Protein AF-A0A9E3C373-F1 (afdb_monomer)

Radius of gyration: 34.96 Å; Cα contacts (8 Å, |Δi|>4): 88; chains: 1; bounding box: 77×51×93 Å

Nearest PDB structures (foldseek):
  2n8x-assembly1_A  TM=5.887E-01  e=6.241E+00  Pseudomonas aeruginosa PAO1
  5jo2-assembly1_A  TM=4.373E-01  e=3.485E+00  Arabidopsis thaliana
  3oji-assembly1_B  TM=4.561E-01  e=4.817E+00  Arabidopsis thaliana

Solvent-accessible surface area (backbone atoms only — not comparable to full-atom values): 9515 Å² total; per-residue (Å²): 138,83,82,78,55,51,76,48,73,52,75,51,76,50,78,47,76,40,69,40,98,87,73,43,81,73,46,56,30,63,30,76,44,77,51,76,49,75,42,79,69,88,55,52,70,63,51,51,51,53,53,51,49,56,50,51,57,51,39,52,55,47,35,51,50,29,38,55,67,61,38,45,92,78,49,77,63,93,86,64,72,76,78,81,82,77,83,75,82,82,72,80,83,68,87,75,90,66,83,83,74,80,79,83,78,77,78,80,83,73,84,81,79,91,79,87,82,90,83,82,86,86,79,86,80,78,82,82,84,80,86,81,80,81,81,85,133

Secondary structure (DSSP, 8-state):
--PPPEEEEEEEEEEEEEEPTTS-EEEEEEEEEEEEEEE--SSHHHHHHHHHHHHHHHHHHHHHHHHHHHSTTTSPPTT-PPPP-PPP----------PPPPPPPPPP----------------PPPPPPPPPPPP-

pLDDT: mean 75.81, std 19.14, range [41.16, 98.19]

Foldseek 3Di:
DDDFWDKDKDKDKDKDFDADPVRDTPWMFMFMDIDMDTGHCPPVVVVVVVVVVVRVVVRVVRRVVRCCVGVVVVDDPVPDDPDPDDDDDPDPPPPPPDDDDDDPDDDDDDDDDDDDDDDDDDDDDDDDDDDDDDDDD

Sequence (137 aa):
MIRLGDMLTSTMSVE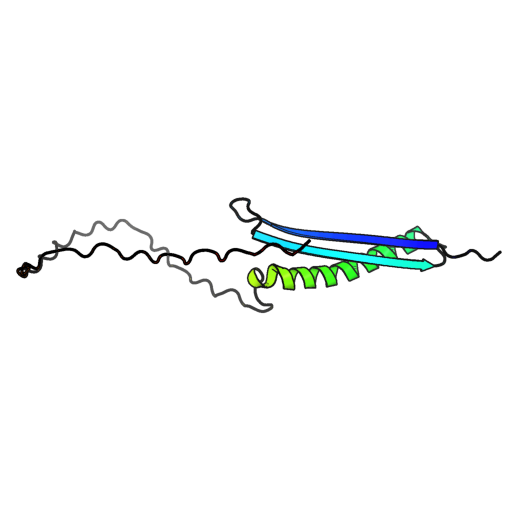LDIIAPDNTRAGYAQATVVRQRTGITGDLPAVLYQFTREMLDQMNVEFEYQVRRSLANWLLPSGALPAPVQEAPLSPETPSLSPQAPPPEAPPSTPIEPSLPPSTPVEPSLPPPTPVEPPPA

Mean predicted aligned error: 19.14 Å

Structure (mmCIF, N/CA/C/O backbone):
data_AF-A0A9E3C373-F1
#
_entry.id   AF-A0A9E3C373-F1
#
loop_
_atom_site.group_PDB
_atom_site.id
_atom_site.type_symbol
_atom_site.label_atom_id
_atom_site.label_alt_id
_atom_site.label_comp_id
_atom_site.label_asym_id
_atom_site.label_entity_id
_atom_site.label_seq_id
_atom_site.pdbx_PDB_ins_code
_atom_site.Cartn_x
_atom_site.Cartn_y
_atom_site.Cartn_z
_atom_site.occupancy
_atom_site.B_iso_or_equiv
_atom_site.auth_seq_id
_atom_site.auth_comp_id
_atom_site.auth_asym_id
_atom_site.auth_atom_id
_atom_site.pdbx_PDB_model_num
ATOM 1 N N . MET A 1 1 ? 27.897 0.233 -30.652 1.00 41.16 1 MET A N 1
ATOM 2 C CA . MET A 1 1 ? 27.942 0.578 -29.215 1.00 41.16 1 MET A CA 1
ATOM 3 C C . MET A 1 1 ? 26.583 0.222 -28.628 1.00 41.16 1 MET A C 1
ATOM 5 O O . MET A 1 1 ? 25.608 0.862 -28.992 1.00 41.16 1 MET A O 1
ATOM 9 N N . ILE A 1 2 ? 26.483 -0.859 -27.854 1.00 45.62 2 ILE A N 1
ATOM 10 C CA . ILE A 1 2 ? 25.212 -1.331 -27.279 1.00 45.62 2 ILE A CA 1
ATOM 11 C C . ILE A 1 2 ? 25.132 -0.719 -25.878 1.00 45.62 2 ILE A C 1
ATOM 13 O O . ILE A 1 2 ? 25.969 -1.041 -25.037 1.00 45.62 2 ILE A O 1
ATOM 17 N N . ARG A 1 3 ? 24.210 0.222 -25.636 1.00 55.16 3 ARG A N 1
ATOM 18 C CA . ARG A 1 3 ? 23.971 0.718 -24.272 1.00 55.16 3 ARG A CA 1
ATOM 19 C C . ARG A 1 3 ? 23.216 -0.366 -23.504 1.00 55.16 3 ARG A C 1
ATOM 21 O O . ARG A 1 3 ? 22.108 -0.729 -23.888 1.00 55.16 3 ARG A O 1
ATOM 28 N N . LEU A 1 4 ? 23.847 -0.892 -22.460 1.00 56.19 4 LEU A N 1
ATOM 29 C CA . LEU A 1 4 ? 23.207 -1.731 -21.450 1.00 56.19 4 LEU A CA 1
ATOM 30 C C . LEU A 1 4 ? 22.161 -0.856 -20.735 1.00 56.19 4 LEU A C 1
ATOM 32 O O . LEU A 1 4 ? 22.485 0.269 -20.362 1.00 56.19 4 LEU A O 1
ATOM 36 N N . GLY A 1 5 ? 20.910 -1.317 -20.659 1.00 66.06 5 GLY A N 1
ATOM 37 C CA . GLY A 1 5 ? 19.779 -0.517 -20.170 1.00 66.06 5 GLY A CA 1
ATOM 38 C C . GLY A 1 5 ? 19.941 -0.063 -18.719 1.00 66.06 5 GLY A C 1
ATOM 39 O O . GLY A 1 5 ? 20.590 -0.739 -17.922 1.00 66.06 5 GLY A O 1
ATOM 40 N N . ASP A 1 6 ? 19.324 1.066 -18.379 1.00 79.00 6 ASP A N 1
ATOM 41 C CA . ASP A 1 6 ? 19.298 1.556 -17.006 1.00 79.00 6 ASP A CA 1
ATOM 42 C C . ASP A 1 6 ? 18.377 0.669 -16.155 1.00 79.00 6 ASP A C 1
ATOM 44 O O . ASP A 1 6 ? 17.400 0.086 -16.645 1.00 79.00 6 ASP A O 1
ATOM 48 N N . MET A 1 7 ? 18.687 0.575 -14.862 1.00 85.31 7 MET A N 1
ATOM 49 C CA . MET A 1 7 ? 17.867 -0.113 -13.870 1.00 85.31 7 MET A CA 1
ATOM 50 C C . MET A 1 7 ? 17.284 0.905 -12.896 1.00 85.31 7 MET A C 1
ATOM 52 O O . MET A 1 7 ? 18.015 1.683 -12.287 1.00 85.31 7 MET A O 1
ATOM 56 N N . LEU A 1 8 ? 15.967 0.862 -12.731 1.00 87.94 8 LEU A N 1
ATOM 57 C CA . LEU A 1 8 ? 15.227 1.661 -11.773 1.00 87.94 8 LEU A CA 1
ATOM 58 C C . LEU A 1 8 ? 14.627 0.740 -10.716 1.00 87.94 8 LEU A C 1
ATOM 60 O O . LEU A 1 8 ? 13.831 -0.142 -11.035 1.00 87.94 8 LEU A O 1
ATOM 64 N N . THR A 1 9 ? 14.996 0.976 -9.464 1.00 91.88 9 THR A N 1
ATOM 65 C CA . THR A 1 9 ? 14.453 0.275 -8.301 1.00 91.88 9 THR A CA 1
ATOM 66 C C . THR A 1 9 ? 13.811 1.301 -7.389 1.00 91.88 9 THR A C 1
ATOM 68 O O . THR A 1 9 ? 14.389 2.358 -7.143 1.00 91.88 9 THR A O 1
ATOM 71 N N . SER A 1 10 ? 12.619 0.999 -6.890 1.00 90.94 10 SER A N 1
ATOM 72 C CA . SER A 1 10 ? 11.942 1.849 -5.921 1.00 90.94 10 SER A CA 1
ATOM 73 C C . SER A 1 10 ? 11.168 1.017 -4.916 1.00 90.94 10 SER A C 1
ATOM 75 O O . SER A 1 10 ? 10.642 -0.056 -5.228 1.00 90.94 10 SER A O 1
ATOM 77 N N . THR A 1 11 ? 11.103 1.561 -3.709 1.00 96.50 11 THR A N 1
ATOM 78 C CA . THR A 1 11 ? 10.359 1.026 -2.581 1.00 96.50 11 THR A CA 1
ATOM 79 C C . THR A 1 11 ? 9.444 2.127 -2.076 1.00 96.50 11 THR A C 1
ATOM 81 O O . THR A 1 11 ? 9.895 3.243 -1.826 1.00 96.50 11 THR A O 1
ATOM 84 N N . MET A 1 12 ? 8.164 1.812 -1.919 1.00 97.00 12 MET A N 1
ATOM 85 C CA . MET A 1 12 ? 7.176 2.690 -1.306 1.00 97.00 12 MET A CA 1
ATOM 86 C C . MET A 1 12 ? 6.588 1.976 -0.097 1.00 97.00 12 MET A C 1
ATOM 88 O O . MET A 1 12 ? 6.210 0.812 -0.207 1.00 97.00 12 MET A O 1
ATOM 92 N N . SER A 1 13 ? 6.489 2.683 1.025 1.00 97.75 13 SER A N 1
ATOM 93 C CA . SER A 1 13 ? 5.872 2.184 2.254 1.00 97.75 13 SER A CA 1
ATOM 94 C C . SER A 1 13 ? 4.838 3.187 2.749 1.00 97.75 13 SER A C 1
ATOM 96 O O . SER A 1 13 ? 5.084 4.392 2.711 1.00 97.75 13 SER A O 1
ATOM 98 N N . VAL A 1 14 ? 3.695 2.688 3.210 1.00 97.56 14 VAL A N 1
ATOM 99 C CA . VAL A 1 14 ? 2.605 3.480 3.791 1.00 97.56 14 VAL A CA 1
ATOM 100 C C . VAL A 1 14 ? 2.180 2.832 5.102 1.00 97.56 14 VAL A C 1
ATOM 102 O O . VAL A 1 14 ? 2.025 1.613 5.159 1.00 97.56 14 VAL A O 1
ATOM 105 N N . GLU A 1 15 ? 1.976 3.649 6.132 1.00 97.81 15 GLU A N 1
ATOM 106 C CA . GLU A 1 15 ? 1.431 3.252 7.432 1.00 97.81 15 GLU A CA 1
ATOM 107 C C . GLU A 1 15 ? 0.178 4.086 7.725 1.00 97.81 15 GLU A C 1
ATOM 109 O O . GLU A 1 15 ? 0.142 5.291 7.468 1.00 97.81 15 GLU A O 1
ATOM 114 N N . LEU A 1 16 ? -0.856 3.423 8.232 1.00 96.50 16 LEU A N 1
ATOM 115 C CA . LEU A 1 16 ? -2.078 4.023 8.744 1.00 96.50 16 LEU A CA 1
ATOM 116 C C . LEU A 1 16 ? -2.192 3.682 10.220 1.00 96.50 16 LEU A C 1
ATOM 118 O O . LEU A 1 16 ? -2.209 2.502 10.564 1.00 96.50 16 LEU A O 1
ATOM 122 N N . ASP A 1 17 ? -2.387 4.708 11.039 1.00 96.00 17 ASP A N 1
ATOM 123 C CA . ASP A 1 17 ? -2.647 4.579 12.465 1.00 96.00 17 ASP A CA 1
ATOM 124 C C . ASP A 1 17 ? -4.039 5.067 12.826 1.00 96.00 17 ASP A C 1
ATOM 126 O O . ASP A 1 17 ? -4.457 6.157 12.432 1.00 96.00 17 ASP A O 1
ATOM 130 N N . ILE A 1 18 ? -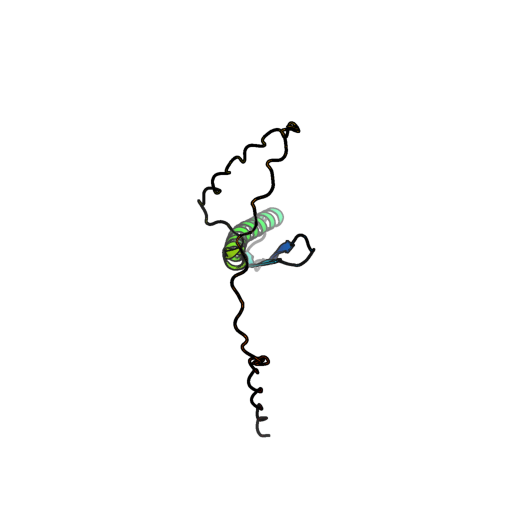4.738 4.274 13.633 1.00 94.25 18 ILE A N 1
ATOM 131 C CA . ILE A 1 18 ? -5.974 4.684 1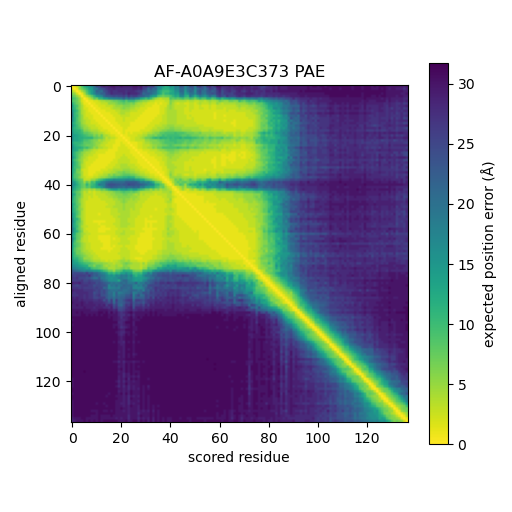4.290 1.00 94.25 18 ILE A CA 1
ATOM 132 C C . ILE A 1 18 ? -5.621 5.080 15.717 1.00 94.25 18 ILE A C 1
ATOM 134 O O . ILE A 1 18 ? -5.145 4.252 16.495 1.00 94.25 18 ILE A O 1
ATOM 138 N N . ILE A 1 19 ? -5.873 6.339 16.061 1.00 95.69 19 ILE A N 1
ATOM 139 C CA . ILE A 1 19 ? -5.659 6.873 17.406 1.00 95.69 19 ILE A CA 1
ATOM 140 C C . ILE A 1 19 ? -7.015 7.003 18.104 1.00 95.69 19 ILE A C 1
ATOM 142 O O . ILE A 1 19 ? -7.942 7.606 17.562 1.00 95.69 19 ILE A O 1
ATOM 146 N N . ALA A 1 20 ? -7.141 6.408 19.289 1.00 91.50 20 ALA A N 1
ATOM 147 C CA . ALA A 1 20 ? -8.324 6.520 20.133 1.00 91.50 20 ALA A CA 1
ATOM 148 C C . ALA A 1 20 ? -8.391 7.898 20.830 1.00 91.50 20 ALA A C 1
ATOM 150 O O . ALA A 1 20 ? -7.387 8.610 20.898 1.00 91.50 20 ALA A O 1
ATOM 151 N N . PRO A 1 21 ? -9.555 8.298 21.380 1.00 95.44 21 PRO A N 1
ATOM 152 C CA . PRO A 1 21 ? -9.710 9.593 22.054 1.00 95.44 21 PRO A CA 1
ATOM 153 C C . PRO A 1 21 ? -8.773 9.815 23.251 1.00 95.44 21 PRO A C 1
ATOM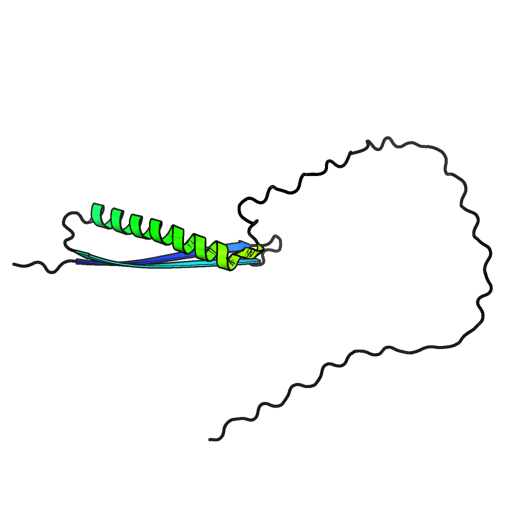 155 O O . PRO A 1 21 ? -8.480 10.955 23.595 1.00 95.44 21 PRO A O 1
ATOM 158 N N . ASP A 1 22 ? -8.292 8.740 23.878 1.00 96.38 22 ASP A N 1
ATOM 159 C CA . ASP A 1 22 ? -7.298 8.767 24.958 1.00 96.38 22 ASP A CA 1
ATOM 160 C C . ASP A 1 22 ? -5.846 8.888 24.450 1.00 96.38 22 ASP A C 1
ATOM 162 O O . ASP A 1 22 ? -4.897 8.768 25.224 1.00 96.38 22 ASP A O 1
ATOM 166 N N . ASN A 1 23 ? -5.671 9.148 23.150 1.00 95.12 23 ASN A N 1
ATOM 167 C CA . ASN A 1 23 ? -4.395 9.269 22.455 1.00 95.12 23 ASN A CA 1
ATOM 168 C C . ASN A 1 23 ? -3.569 7.965 22.418 1.00 95.12 23 ASN A C 1
ATOM 170 O O . ASN A 1 23 ? -2.352 8.003 22.220 1.00 95.12 23 ASN A O 1
ATOM 174 N N . THR A 1 24 ? -4.211 6.804 22.584 1.00 95.44 24 THR A N 1
ATOM 175 C CA . THR A 1 24 ? -3.575 5.489 22.409 1.00 95.44 24 THR A CA 1
ATOM 176 C C . THR A 1 24 ? -3.746 4.960 20.979 1.00 95.44 24 THR A C 1
ATOM 178 O O . THR A 1 24 ? -4.726 5.270 20.297 1.00 95.44 24 THR A O 1
ATOM 181 N N . ARG A 1 25 ? -2.786 4.161 20.482 1.00 93.50 25 ARG A N 1
ATOM 182 C CA . ARG A 1 25 ? -2.897 3.508 19.162 1.00 93.50 25 ARG A CA 1
ATOM 183 C C . ARG A 1 25 ? -3.884 2.341 19.267 1.00 93.50 25 ARG A C 1
ATOM 185 O O . ARG A 1 25 ? -3.589 1.329 19.897 1.00 93.50 25 ARG A O 1
ATOM 192 N N . ALA A 1 26 ? -5.034 2.483 18.622 1.00 92.44 26 ALA A N 1
ATOM 193 C CA . ALA A 1 26 ? -6.136 1.526 18.645 1.00 92.44 26 ALA A CA 1
ATOM 194 C C . ALA A 1 26 ? -6.032 0.455 17.541 1.00 92.44 26 ALA A C 1
ATOM 196 O O . ALA A 1 26 ? -6.595 -0.634 17.653 1.00 92.44 26 ALA A O 1
ATOM 197 N N . GLY A 1 27 ? -5.291 0.751 16.473 1.00 93.44 27 GLY A N 1
ATOM 198 C CA . GLY A 1 27 ? -5.027 -0.164 15.367 1.00 93.44 27 GLY A CA 1
ATOM 199 C C . GLY A 1 27 ? -4.047 0.441 14.370 1.00 93.44 27 GLY A C 1
ATOM 200 O O . GLY A 1 27 ? -3.823 1.651 14.383 1.00 93.44 27 GLY A O 1
ATOM 201 N N . TYR A 1 28 ? -3.463 -0.399 13.518 1.00 96.62 28 TYR A N 1
ATOM 202 C CA . TYR A 1 28 ? -2.607 0.056 12.428 1.00 96.62 28 TYR A CA 1
ATOM 203 C C . TYR A 1 28 ? -2.689 -0.874 11.213 1.00 96.62 28 TYR A C 1
ATOM 205 O O . TYR A 1 28 ? -3.084 -2.036 11.329 1.00 96.62 28 TYR A O 1
ATOM 213 N N . ALA A 1 29 ? -2.307 -0.360 10.048 1.00 97.50 29 ALA A N 1
ATOM 214 C CA . ALA A 1 29 ? -2.089 -1.137 8.834 1.00 97.50 29 ALA A CA 1
ATOM 215 C C . ALA A 1 29 ? -0.860 -0.599 8.099 1.00 97.50 29 ALA A C 1
ATOM 217 O O . ALA A 1 29 ? -0.679 0.612 8.000 1.00 97.50 29 ALA A O 1
ATOM 218 N N . GLN A 1 30 ? -0.033 -1.493 7.559 1.00 98.00 30 GLN A N 1
ATOM 219 C CA . GLN A 1 30 ? 1.151 -1.120 6.793 1.00 98.00 30 GLN A CA 1
ATOM 220 C C . GLN A 1 30 ? 1.185 -1.881 5.471 1.00 98.00 30 GLN A C 1
ATOM 222 O O . GLN A 1 30 ? 0.923 -3.082 5.434 1.00 98.00 30 GLN A O 1
ATOM 227 N N . ALA A 1 31 ? 1.552 -1.187 4.399 1.00 98.19 31 ALA A N 1
ATOM 228 C CA . ALA A 1 31 ? 1.794 -1.778 3.092 1.00 98.19 31 ALA A CA 1
ATOM 229 C C . ALA A 1 31 ? 3.141 -1.314 2.538 1.00 98.19 31 ALA A C 1
ATOM 231 O O . ALA A 1 31 ? 3.525 -0.153 2.691 1.00 98.19 31 ALA A O 1
ATOM 232 N N . THR A 1 32 ? 3.843 -2.234 1.879 1.00 97.94 32 THR A N 1
ATOM 233 C CA . THR A 1 32 ? 5.134 -1.975 1.240 1.00 97.94 32 THR A CA 1
ATOM 234 C C . THR A 1 32 ? 5.112 -2.559 -0.163 1.00 97.94 32 THR A C 1
ATOM 236 O O . THR A 1 32 ? 4.823 -3.739 -0.343 1.00 97.94 32 THR A O 1
ATOM 239 N N . VAL A 1 33 ? 5.467 -1.746 -1.152 1.00 97.31 33 VAL A N 1
ATOM 240 C CA . VAL A 1 33 ? 5.614 -2.153 -2.548 1.00 97.31 33 VAL A CA 1
ATOM 241 C C . VAL A 1 33 ? 7.056 -1.940 -2.967 1.00 97.31 33 VAL A C 1
ATOM 243 O O . VAL A 1 33 ? 7.596 -0.844 -2.831 1.00 97.31 33 VAL A O 1
ATOM 246 N N . VAL A 1 34 ? 7.662 -2.989 -3.515 1.00 96.06 34 VAL A N 1
ATOM 247 C CA . VAL A 1 34 ? 8.985 -2.938 -4.138 1.00 96.06 34 VAL A CA 1
ATOM 248 C C . VAL A 1 34 ? 8.809 -3.222 -5.619 1.00 96.06 34 VAL A C 1
ATOM 250 O O . VAL A 1 34 ? 8.204 -4.227 -5.996 1.00 96.06 34 VAL A O 1
ATOM 253 N N . ARG A 1 35 ? 9.341 -2.343 -6.466 1.00 92.19 35 ARG A N 1
ATOM 254 C CA . ARG A 1 35 ? 9.287 -2.498 -7.918 1.00 92.19 35 ARG A CA 1
ATOM 255 C C . ARG A 1 35 ? 10.664 -2.274 -8.519 1.00 92.19 35 ARG A C 1
ATOM 257 O O . ARG A 1 35 ? 11.401 -1.379 -8.109 1.00 92.19 35 ARG A O 1
ATOM 264 N N . GLN A 1 36 ? 10.983 -3.075 -9.528 1.00 92.62 36 GLN A N 1
ATOM 265 C CA . GLN A 1 36 ? 12.194 -2.941 -10.325 1.00 92.62 36 GLN A CA 1
ATOM 266 C C . GLN A 1 36 ? 11.830 -2.935 -11.809 1.00 92.62 36 GLN A C 1
ATOM 268 O O . GLN A 1 36 ? 10.989 -3.715 -12.256 1.00 92.62 36 GLN A O 1
ATOM 273 N N . ARG A 1 37 ? 12.469 -2.056 -12.577 1.00 87.19 37 ARG A N 1
ATOM 274 C CA . ARG A 1 37 ? 12.324 -1.954 -14.028 1.00 87.19 37 ARG A CA 1
ATOM 275 C C . ARG A 1 37 ? 13.697 -1.822 -14.671 1.00 87.19 37 ARG A C 1
ATOM 277 O O . ARG A 1 37 ? 14.512 -1.019 -14.232 1.00 87.19 37 ARG A O 1
ATOM 284 N N . THR A 1 38 ? 13.930 -2.573 -15.739 1.00 87.56 38 THR A N 1
ATOM 285 C CA . THR A 1 38 ? 15.138 -2.466 -16.568 1.00 87.56 38 THR A CA 1
ATOM 286 C C . THR A 1 38 ? 14.728 -2.035 -17.972 1.00 87.56 38 THR A C 1
ATOM 288 O O . THR A 1 38 ? 13.752 -2.562 -18.508 1.00 87.56 38 THR A O 1
ATOM 291 N N . GLY A 1 39 ? 15.424 -1.071 -18.578 1.00 81.44 39 GLY A N 1
ATOM 292 C CA . GLY A 1 39 ? 15.071 -0.610 -19.922 1.00 81.44 39 GLY A CA 1
ATOM 293 C C . GLY A 1 39 ? 15.899 0.560 -20.443 1.00 81.44 39 GLY A C 1
ATOM 294 O O . GLY A 1 39 ? 16.784 1.076 -19.771 1.00 81.44 39 GLY A O 1
ATOM 295 N N . ILE A 1 40 ? 15.619 0.966 -21.683 1.00 68.94 40 ILE A N 1
ATOM 296 C CA . ILE A 1 40 ? 16.245 2.143 -22.291 1.00 68.94 40 ILE A CA 1
ATOM 297 C C . ILE A 1 40 ? 15.462 3.380 -21.865 1.00 68.94 40 ILE A C 1
ATOM 299 O O . ILE A 1 40 ? 14.293 3.541 -22.219 1.00 68.94 40 ILE A O 1
ATOM 303 N N . THR A 1 41 ? 16.126 4.275 -21.147 1.00 67.56 41 THR A N 1
ATOM 304 C CA . THR A 1 41 ? 15.515 5.484 -20.605 1.00 67.56 41 THR A CA 1
ATOM 305 C C . THR A 1 41 ? 15.700 6.666 -21.557 1.00 67.56 41 THR A C 1
ATOM 307 O O . THR A 1 41 ? 16.441 7.603 -21.280 1.00 67.56 41 THR A O 1
ATOM 310 N N . GLY A 1 42 ? 15.075 6.593 -22.737 1.00 73.06 42 GLY A N 1
ATOM 311 C CA . GLY A 1 42 ? 15.162 7.665 -23.740 1.00 73.06 42 GLY A CA 1
ATOM 312 C C . GLY A 1 42 ? 14.525 8.981 -23.272 1.00 73.06 42 GLY A C 1
ATOM 313 O O . GLY A 1 42 ? 15.068 10.049 -23.530 1.00 73.06 42 GLY A O 1
ATOM 314 N N . ASP A 1 43 ? 13.416 8.886 -22.533 1.00 84.75 43 ASP A N 1
ATOM 315 C CA . ASP A 1 43 ? 12.718 10.003 -21.886 1.00 84.75 43 ASP A CA 1
ATOM 316 C C . ASP A 1 43 ? 12.538 9.692 -20.390 1.00 84.75 43 ASP A C 1
ATOM 318 O O . ASP A 1 43 ? 11.532 9.126 -19.955 1.00 84.75 43 ASP A O 1
ATOM 322 N N . LEU A 1 44 ? 13.578 9.986 -19.602 1.00 86.31 44 LEU A N 1
ATOM 323 C CA . LEU A 1 44 ? 13.623 9.694 -18.165 1.00 86.31 44 LEU A CA 1
ATOM 324 C C . LEU A 1 44 ? 12.447 10.297 -17.382 1.00 86.31 44 LEU A C 1
ATOM 326 O O . LEU A 1 44 ? 11.835 9.545 -16.623 1.00 86.31 44 LEU A O 1
ATOM 330 N N . PRO A 1 45 ? 12.067 11.577 -17.560 1.00 89.88 45 PRO A N 1
ATOM 331 C CA . PRO A 1 45 ? 10.898 12.136 -16.884 1.00 89.88 45 PRO A CA 1
ATOM 332 C C . PRO A 1 45 ? 9.608 11.339 -17.116 1.00 89.88 45 PRO A C 1
ATOM 334 O O . PRO A 1 45 ? 8.925 10.987 -16.151 1.00 89.88 45 PRO A O 1
ATOM 337 N N . ALA A 1 46 ? 9.287 10.996 -18.368 1.00 90.81 46 ALA A N 1
ATOM 338 C CA . ALA A 1 46 ? 8.085 10.220 -18.672 1.00 90.81 46 ALA A CA 1
ATOM 339 C C . ALA A 1 46 ? 8.153 8.798 -18.092 1.00 90.81 46 ALA A C 1
ATOM 341 O O . ALA A 1 46 ? 7.164 8.296 -17.551 1.00 90.81 46 ALA A O 1
ATOM 342 N N . VAL A 1 47 ? 9.324 8.155 -18.155 1.00 89.81 47 VAL A N 1
ATOM 343 C CA . VAL A 1 47 ? 9.544 6.816 -17.588 1.00 89.81 47 VAL A CA 1
ATOM 344 C C . VAL A 1 47 ? 9.381 6.816 -16.067 1.00 89.81 47 VAL A C 1
ATOM 346 O O . VAL A 1 47 ? 8.713 5.925 -15.541 1.00 89.81 47 VAL A O 1
ATOM 349 N N . LEU A 1 48 ? 9.935 7.807 -15.362 1.00 91.19 48 LEU A N 1
ATOM 350 C CA . LEU A 1 48 ? 9.805 7.947 -13.907 1.00 91.19 48 LEU A CA 1
ATOM 351 C C . LEU A 1 48 ? 8.360 8.203 -13.486 1.00 91.19 48 LEU A C 1
ATOM 353 O O . LEU A 1 48 ? 7.896 7.613 -12.509 1.00 91.19 48 LEU A O 1
ATOM 357 N N . TYR A 1 49 ? 7.641 9.0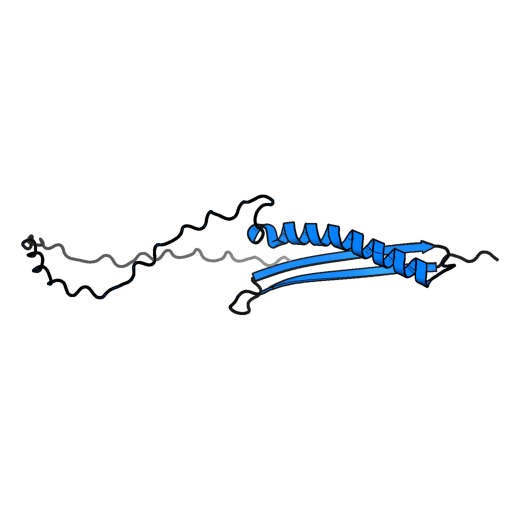45 -14.233 1.00 94.00 49 TYR A N 1
ATOM 358 C CA . TYR A 1 49 ? 6.229 9.306 -13.972 1.00 94.00 49 TYR A CA 1
ATOM 359 C C . TYR A 1 49 ? 5.400 8.027 -14.101 1.00 94.00 49 TYR A C 1
ATOM 361 O O . TYR A 1 49 ? 4.671 7.673 -13.177 1.00 94.00 49 TYR A O 1
ATOM 369 N N . GLN A 1 50 ? 5.551 7.297 -15.211 1.00 93.25 50 GLN A N 1
ATOM 370 C CA . GLN A 1 50 ? 4.824 6.042 -15.415 1.00 93.25 50 GLN A CA 1
ATOM 371 C C . GLN A 1 50 ? 5.196 4.999 -14.363 1.00 93.25 50 GLN A C 1
ATOM 373 O O . GLN A 1 50 ? 4.319 4.366 -13.790 1.00 93.25 50 GLN A O 1
ATOM 378 N N . PHE A 1 51 ? 6.483 4.859 -14.046 1.00 92.75 51 PHE A N 1
ATOM 379 C CA . PHE A 1 51 ? 6.935 3.919 -13.026 1.00 92.75 51 PHE A CA 1
ATOM 380 C C . PHE A 1 51 ? 6.364 4.242 -11.638 1.00 92.75 51 PHE A C 1
ATOM 382 O O . PHE A 1 51 ? 5.899 3.345 -10.939 1.00 92.75 51 PHE A O 1
ATOM 389 N N . THR A 1 52 ? 6.334 5.523 -11.263 1.00 94.56 52 THR A N 1
ATOM 390 C CA . THR A 1 52 ? 5.713 5.975 -10.009 1.00 94.56 52 THR A CA 1
ATOM 391 C C . THR A 1 52 ? 4.209 5.725 -10.014 1.00 94.56 52 THR A C 1
ATOM 393 O O . THR A 1 52 ? 3.670 5.234 -9.028 1.00 94.56 52 THR A O 1
ATOM 396 N N . ARG A 1 53 ? 3.521 6.010 -11.125 1.00 96.50 53 ARG A N 1
ATOM 397 C CA . ARG A 1 53 ? 2.085 5.746 -11.266 1.00 96.50 53 ARG A CA 1
ATOM 398 C C . ARG A 1 53 ? 1.766 4.266 -11.078 1.00 96.50 53 ARG A C 1
ATOM 400 O O . ARG A 1 53 ? 0.899 3.930 -10.286 1.00 96.50 53 ARG A O 1
ATOM 407 N N . GLU A 1 54 ? 2.513 3.390 -11.740 1.00 95.38 54 GLU A N 1
ATOM 408 C CA . GLU A 1 54 ? 2.340 1.944 -11.601 1.00 95.38 54 GLU A CA 1
ATOM 409 C C . GLU A 1 54 ? 2.597 1.463 -10.161 1.00 95.38 54 GLU A C 1
ATOM 411 O O . GLU A 1 54 ? 1.946 0.528 -9.695 1.00 95.38 54 GLU A O 1
ATOM 416 N N . MET A 1 55 ? 3.537 2.088 -9.440 1.00 96.12 55 MET A N 1
ATOM 417 C CA . MET A 1 55 ? 3.746 1.813 -8.015 1.00 96.12 55 MET A CA 1
ATOM 418 C C . MET A 1 55 ? 2.576 2.271 -7.150 1.00 96.12 55 MET A C 1
ATOM 420 O O . MET A 1 55 ? 2.209 1.551 -6.227 1.00 96.12 55 MET A O 1
ATOM 424 N N . LEU A 1 56 ? 1.988 3.435 -7.436 1.00 97.25 56 LEU A N 1
ATOM 425 C CA . LEU A 1 56 ? 0.805 3.925 -6.729 1.00 97.25 56 LEU A CA 1
ATOM 426 C C . LEU A 1 56 ? -0.406 3.018 -6.971 1.00 97.25 56 LEU A C 1
ATOM 428 O O . LEU A 1 56 ? -1.108 2.684 -6.020 1.00 97.25 56 LEU A O 1
ATOM 432 N N . ASP A 1 57 ? -0.606 2.562 -8.209 1.00 97.81 57 ASP A N 1
ATOM 433 C CA . ASP A 1 57 ? -1.683 1.631 -8.557 1.00 97.81 57 ASP A CA 1
ATOM 434 C C . ASP A 1 57 ? -1.531 0.301 -7.793 1.00 97.81 57 ASP A C 1
ATOM 436 O O . ASP A 1 57 ? -2.494 -0.209 -7.218 1.00 97.81 57 ASP A O 1
ATOM 440 N N . GLN A 1 58 ? -0.308 -0.237 -7.720 1.00 97.06 58 GLN A N 1
ATOM 441 C CA . GLN A 1 58 ? -0.019 -1.440 -6.935 1.00 97.06 58 GLN A CA 1
ATOM 442 C C . GLN A 1 58 ? -0.176 -1.195 -5.427 1.00 97.06 58 GLN A C 1
ATOM 444 O O . GLN A 1 58 ? -0.741 -2.032 -4.724 1.00 97.06 58 GLN A O 1
ATOM 449 N N . MET A 1 59 ? 0.289 -0.045 -4.931 1.00 98.12 59 MET A N 1
ATOM 450 C CA . MET A 1 59 ? 0.165 0.325 -3.524 1.00 98.12 59 MET A CA 1
ATOM 451 C C . MET A 1 59 ? -1.298 0.424 -3.106 1.00 98.12 59 MET A C 1
ATOM 453 O O . MET A 1 59 ? -1.625 0.008 -2.005 1.00 98.12 59 MET A O 1
ATOM 457 N N . ASN A 1 60 ? -2.189 0.905 -3.974 1.00 97.69 60 ASN A N 1
ATOM 458 C CA . ASN A 1 60 ? -3.613 0.965 -3.666 1.00 97.69 60 ASN A CA 1
ATOM 459 C C . ASN A 1 60 ? -4.195 -0.423 -3.342 1.00 97.69 60 ASN A C 1
ATOM 461 O O . ASN A 1 60 ? -4.895 -0.578 -2.346 1.00 97.69 60 ASN A O 1
ATOM 465 N N . VAL A 1 61 ? -3.861 -1.439 -4.142 1.00 97.75 61 VAL A N 1
ATOM 466 C CA . VAL A 1 61 ? -4.345 -2.815 -3.934 1.00 97.75 61 VAL A CA 1
ATOM 467 C C . VAL A 1 61 ? -3.752 -3.429 -2.665 1.00 97.75 61 VAL A C 1
ATOM 469 O O . VAL A 1 61 ? -4.488 -3.976 -1.844 1.00 97.75 61 VAL A O 1
ATOM 472 N N . GLU A 1 62 ? -2.434 -3.316 -2.482 1.00 98.00 62 GLU A N 1
ATOM 473 C CA . GLU A 1 62 ? -1.755 -3.843 -1.292 1.00 98.00 62 GLU A CA 1
ATOM 474 C C . GLU A 1 62 ? -2.252 -3.156 -0.019 1.00 98.00 62 GLU A C 1
ATOM 476 O O . GLU A 1 62 ? -2.568 -3.814 0.971 1.00 98.00 62 GLU A O 1
ATOM 481 N N . PHE A 1 63 ? -2.386 -1.833 -0.045 1.00 98.19 63 PHE A N 1
ATOM 482 C CA . PHE A 1 63 ? -2.874 -1.067 1.090 1.00 98.19 63 PHE A CA 1
ATOM 483 C C . PHE A 1 63 ? -4.330 -1.398 1.418 1.00 98.19 63 PHE A C 1
ATOM 485 O O . PHE A 1 63 ? -4.644 -1.617 2.585 1.00 98.19 63 PHE A O 1
ATOM 492 N N . GLU A 1 64 ? -5.208 -1.524 0.419 1.00 96.56 64 GLU A N 1
ATOM 493 C CA . GLU A 1 64 ? -6.592 -1.946 0.646 1.00 96.56 64 GLU A CA 1
ATOM 494 C C . GLU A 1 64 ? -6.658 -3.330 1.301 1.00 96.56 64 GLU A C 1
ATOM 496 O O . GLU A 1 64 ? -7.388 -3.519 2.280 1.00 96.56 64 GLU A O 1
ATOM 501 N N . TYR A 1 65 ? -5.877 -4.291 0.801 1.00 97.00 65 TYR A N 1
ATOM 502 C CA . TYR A 1 65 ? -5.793 -5.615 1.408 1.00 97.00 65 TYR A CA 1
ATOM 503 C C . TYR A 1 65 ? -5.320 -5.530 2.863 1.00 97.00 65 TYR A C 1
ATOM 505 O O . TYR A 1 65 ? -5.957 -6.106 3.748 1.00 97.00 65 TYR A O 1
ATOM 513 N N . GLN A 1 66 ? -4.254 -4.774 3.135 1.00 97.50 66 GLN A N 1
ATOM 514 C CA . GLN A 1 66 ? -3.691 -4.654 4.479 1.00 97.50 66 GLN A CA 1
ATOM 515 C C . GLN A 1 66 ? -4.636 -3.954 5.453 1.00 97.50 66 GLN A C 1
ATOM 517 O O . GLN A 1 66 ? -4.752 -4.383 6.601 1.00 97.50 66 GLN A O 1
ATOM 522 N N . VAL A 1 67 ? -5.367 -2.938 4.995 1.00 96.12 67 VAL A N 1
ATOM 523 C CA . VAL A 1 67 ? -6.413 -2.265 5.771 1.00 96.12 67 VAL A CA 1
ATOM 524 C C . VAL A 1 67 ? -7.544 -3.238 6.083 1.00 96.12 67 VAL A C 1
ATOM 526 O O . VAL A 1 67 ? -7.863 -3.444 7.252 1.00 96.12 67 VAL A O 1
ATOM 529 N N . ARG A 1 68 ? -8.110 -3.910 5.074 1.00 95.31 68 ARG A N 1
ATOM 530 C CA . ARG A 1 68 ? -9.193 -4.886 5.284 1.00 95.31 68 ARG A CA 1
ATOM 531 C C . ARG A 1 68 ? -8.766 -6.031 6.198 1.00 95.31 68 ARG A C 1
ATOM 533 O O . ARG A 1 68 ? -9.573 -6.507 6.989 1.00 95.31 68 ARG A O 1
ATOM 540 N N . ARG A 1 69 ? -7.514 -6.480 6.092 1.00 94.75 69 ARG A N 1
ATOM 541 C CA . ARG A 1 69 ? -6.974 -7.593 6.877 1.00 94.75 69 ARG A CA 1
ATOM 542 C C . ARG A 1 69 ? -6.676 -7.202 8.322 1.00 94.75 69 ARG A C 1
ATOM 544 O O . ARG A 1 69 ? -7.058 -7.941 9.225 1.00 94.75 69 ARG A O 1
ATOM 551 N N . SER A 1 70 ? -5.987 -6.085 8.534 1.00 94.81 70 SER A N 1
ATOM 552 C CA . SER A 1 70 ? -5.479 -5.677 9.853 1.00 94.81 70 SER A CA 1
ATOM 553 C C . SER A 1 70 ? -6.530 -4.933 10.674 1.00 94.81 70 SER A C 1
ATOM 555 O O . SER A 1 70 ? -6.527 -5.001 11.899 1.00 94.81 70 SER A O 1
ATOM 557 N N . LEU A 1 71 ? -7.466 -4.261 10.000 1.00 94.56 71 LEU A N 1
ATOM 558 C CA . LEU A 1 71 ? -8.501 -3.432 10.616 1.00 94.56 71 LEU A CA 1
ATOM 559 C C . LEU A 1 71 ? -9.908 -4.013 10.406 1.00 94.56 71 LEU A C 1
ATOM 561 O O . LEU A 1 71 ? -10.892 -3.293 10.531 1.00 94.56 71 LEU A O 1
ATOM 565 N N . ALA A 1 72 ? -10.029 -5.317 10.129 1.00 89.81 72 ALA A N 1
ATOM 566 C CA . ALA A 1 72 ? -11.309 -5.981 9.846 1.00 89.81 72 ALA A CA 1
ATOM 567 C C . ALA A 1 72 ? -12.396 -5.691 10.898 1.00 89.81 72 ALA A C 1
ATOM 569 O O . ALA A 1 72 ? -13.539 -5.432 10.545 1.00 89.81 72 ALA A O 1
ATOM 570 N N . ASN A 1 73 ? -12.026 -5.685 12.183 1.00 86.31 73 ASN A N 1
ATOM 571 C CA . ASN A 1 73 ? -12.956 -5.444 13.293 1.00 86.31 73 ASN A CA 1
ATOM 572 C C . ASN A 1 73 ? -13.369 -3.967 13.439 1.00 86.31 73 ASN A C 1
ATOM 574 O O . ASN A 1 73 ? -14.336 -3.674 14.135 1.00 86.31 73 ASN A O 1
ATOM 578 N N . TRP A 1 74 ? -12.629 -3.047 12.816 1.00 84.50 74 TRP A N 1
ATOM 579 C CA . TRP A 1 74 ? -12.905 -1.606 12.815 1.00 84.50 74 TRP A CA 1
ATOM 580 C C . TRP A 1 74 ? -13.742 -1.170 11.613 1.00 84.50 74 TRP A C 1
ATOM 582 O O . TRP A 1 74 ? -14.362 -0.107 11.634 1.00 84.50 74 TRP A O 1
ATOM 592 N N . LEU A 1 75 ? -13.743 -1.970 10.550 1.00 83.56 75 LEU A N 1
ATOM 593 C CA . LEU A 1 75 ? -14.464 -1.674 9.325 1.00 83.56 75 LEU A CA 1
ATOM 594 C C . LEU A 1 75 ? -15.870 -2.259 9.406 1.00 83.56 75 LEU A C 1
ATOM 596 O O . LEU A 1 75 ? -16.059 -3.424 9.754 1.00 83.56 75 LEU A O 1
ATOM 600 N N . LEU A 1 76 ? -16.873 -1.466 9.027 1.00 78.44 76 LEU A N 1
ATOM 601 C CA . LEU A 1 76 ? -18.187 -2.037 8.771 1.00 78.44 76 LEU A CA 1
ATOM 602 C C . LEU A 1 76 ? -18.097 -2.976 7.557 1.00 78.44 76 LEU A C 1
ATOM 604 O O . LEU A 1 76 ? -17.402 -2.655 6.584 1.00 78.44 76 LEU A O 1
ATOM 608 N N . PRO A 1 77 ? -18.821 -4.109 7.567 1.00 70.69 77 PRO A N 1
ATOM 609 C CA . PRO A 1 77 ? -18.944 -4.952 6.390 1.00 70.69 77 PRO A CA 1
ATOM 610 C C . PRO A 1 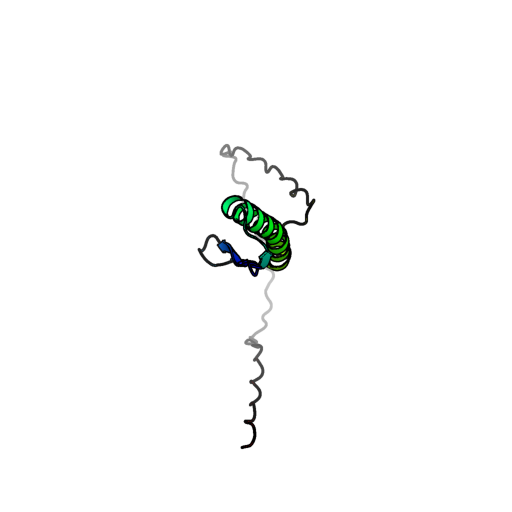77 ? -19.422 -4.117 5.200 1.00 70.69 77 PRO A C 1
ATOM 612 O O . PRO A 1 77 ? -20.347 -3.309 5.322 1.00 70.69 77 PRO A O 1
ATOM 615 N N . SER A 1 78 ? -18.811 -4.311 4.034 1.00 66.12 78 SER A N 1
ATOM 616 C CA . SER A 1 78 ? -19.217 -3.621 2.808 1.00 66.12 78 SER A CA 1
ATOM 617 C C . SER A 1 78 ? -20.688 -3.919 2.501 1.00 66.12 78 SER A C 1
ATOM 619 O O . SER A 1 78 ? -21.042 -5.074 2.271 1.00 66.12 78 SER A O 1
ATOM 621 N N . GLY A 1 79 ? -21.534 -2.884 2.510 1.00 66.00 79 GLY A N 1
ATOM 622 C CA . GLY A 1 79 ? -22.982 -3.009 2.308 1.00 66.00 79 GLY A CA 1
ATOM 623 C C . GLY A 1 79 ? -23.820 -3.069 3.591 1.00 66.00 79 GLY A C 1
ATOM 624 O O . GLY A 1 79 ? -25.040 -3.192 3.498 1.00 66.00 79 GLY A O 1
ATOM 625 N N . ALA A 1 80 ? -23.214 -2.955 4.778 1.00 65.69 80 ALA A N 1
ATOM 626 C CA . ALA A 1 80 ? -23.968 -2.757 6.011 1.00 65.69 80 ALA A CA 1
ATOM 627 C C . ALA A 1 80 ? -24.686 -1.397 5.964 1.00 65.69 80 ALA A C 1
ATOM 629 O O . ALA A 1 80 ? -24.047 -0.345 5.914 1.00 65.69 80 ALA A O 1
ATOM 630 N N . LEU A 1 81 ? -26.021 -1.419 5.968 1.00 66.38 81 LEU A N 1
ATOM 631 C CA . LEU A 1 81 ? -26.810 -0.215 6.208 1.00 66.38 81 LEU A CA 1
ATOM 632 C C . LEU A 1 81 ? -26.569 0.221 7.661 1.00 66.38 81 LEU A C 1
ATOM 634 O O . LEU A 1 81 ? -26.607 -0.639 8.548 1.00 66.38 81 LEU A O 1
ATOM 638 N N . PRO A 1 82 ? -26.310 1.515 7.927 1.00 65.25 82 PRO A N 1
ATOM 639 C CA . PRO A 1 82 ? -26.230 1.999 9.297 1.00 65.25 82 PRO A CA 1
ATOM 640 C C . PRO A 1 82 ? -27.520 1.615 10.025 1.00 65.25 82 PRO A C 1
ATOM 642 O O . PRO A 1 82 ? -28.607 1.686 9.442 1.00 65.25 82 PRO A O 1
ATOM 645 N N . ALA A 1 83 ? -27.393 1.164 11.277 1.00 76.81 83 ALA A N 1
ATOM 646 C CA . ALA A 1 83 ? -28.557 0.831 12.085 1.00 76.81 83 ALA A CA 1
ATOM 647 C C . ALA A 1 83 ? -29.530 2.026 12.065 1.00 76.81 83 ALA A C 1
ATOM 649 O O . ALA A 1 83 ? -29.073 3.167 12.192 1.00 76.81 83 ALA A O 1
ATOM 650 N N . PRO A 1 84 ? -30.841 1.796 11.860 1.00 74.62 84 PRO A N 1
ATOM 651 C CA . PRO A 1 84 ? -31.805 2.883 11.818 1.00 74.62 84 PRO A CA 1
ATOM 652 C C . PRO A 1 84 ? -31.714 3.678 13.120 1.00 74.62 84 PRO A C 1
ATOM 654 O O . PRO A 1 84 ? -31.823 3.112 14.209 1.00 74.62 84 PRO A O 1
ATOM 657 N N . VAL A 1 85 ? -31.478 4.984 12.997 1.00 77.44 85 VAL A N 1
ATOM 658 C CA . VAL A 1 85 ? -31.432 5.901 14.136 1.00 77.44 85 VAL A CA 1
ATOM 659 C C . VAL A 1 85 ? -32.833 5.932 14.744 1.00 77.44 85 VAL A C 1
ATOM 661 O O . VAL A 1 85 ? -33.778 6.357 14.083 1.00 77.44 85 VAL A O 1
ATOM 664 N N . GLN A 1 86 ? -32.992 5.440 15.976 1.00 78.19 86 GLN A N 1
ATOM 665 C CA . GLN A 1 86 ? -34.240 5.633 16.712 1.00 78.19 86 GLN A CA 1
ATOM 666 C C . GLN A 1 86 ? -34.289 7.072 17.233 1.00 78.19 86 GLN A C 1
ATOM 668 O O . GLN A 1 86 ? -33.413 7.499 17.985 1.00 78.19 86 GLN A O 1
ATOM 673 N N . GLU A 1 87 ? -35.319 7.818 16.843 1.00 77.00 87 GLU A N 1
ATOM 674 C CA . GLU A 1 87 ? -35.613 9.122 17.428 1.00 77.00 87 GLU A CA 1
ATOM 675 C C . GLU A 1 87 ? -36.113 8.921 18.865 1.00 77.00 87 GLU A C 1
ATOM 677 O O . GLU A 1 87 ? -37.152 8.300 19.097 1.00 77.00 87 GLU A O 1
ATOM 682 N N . ALA A 1 88 ? -35.368 9.435 19.843 1.00 76.94 88 ALA A N 1
ATOM 683 C CA . ALA A 1 88 ? -35.863 9.569 21.205 1.00 76.94 88 ALA A CA 1
ATOM 684 C C . ALA A 1 88 ? -36.659 10.883 21.297 1.00 76.94 88 ALA A C 1
ATOM 686 O O . ALA A 1 88 ? -36.083 11.947 21.045 1.00 76.94 88 ALA A O 1
ATOM 687 N N . PRO A 1 89 ? -37.959 10.857 21.644 1.00 75.62 89 PRO A N 1
ATOM 688 C CA . PRO A 1 89 ? -38.716 12.084 21.824 1.00 75.62 89 PRO A CA 1
ATOM 689 C C . PRO A 1 89 ? -38.151 12.855 23.020 1.00 75.62 89 PRO A C 1
ATOM 691 O O . PRO A 1 89 ? -38.234 12.411 24.166 1.00 75.62 89 PRO A O 1
ATOM 694 N N . LEU A 1 90 ? -37.598 14.038 22.752 1.00 64.38 90 LEU A N 1
ATOM 695 C CA . LEU A 1 90 ? -37.322 15.043 23.773 1.00 64.38 90 LEU A CA 1
ATOM 696 C C . LEU A 1 90 ? -38.672 15.582 24.245 1.00 64.38 90 LEU A C 1
ATOM 698 O O . LEU A 1 90 ? -39.225 16.513 23.659 1.00 64.38 90 LEU A O 1
ATOM 702 N N . SER A 1 91 ? -39.240 14.950 25.272 1.00 68.62 91 SER A N 1
ATOM 703 C CA . SER A 1 91 ? -40.385 15.532 25.965 1.00 68.62 91 SER A CA 1
ATOM 704 C C . SER A 1 91 ? -39.932 16.872 26.546 1.00 68.62 91 SER A C 1
ATOM 706 O O . SER A 1 91 ? -38.929 16.894 27.263 1.00 68.62 91 SER A O 1
ATOM 708 N N . PRO A 1 92 ? -40.609 17.994 26.250 1.00 56.28 92 PRO A N 1
ATOM 709 C CA . PRO A 1 92 ? -40.361 19.214 26.990 1.00 56.28 92 PRO A CA 1
ATOM 710 C C . PRO A 1 92 ? -40.741 18.930 28.444 1.00 56.28 92 PRO A C 1
ATOM 712 O O . PRO A 1 92 ? -41.916 18.734 28.752 1.00 56.28 92 PRO A O 1
ATOM 715 N N . GLU A 1 93 ? -39.752 18.883 29.334 1.00 58.78 93 GLU A N 1
ATOM 716 C CA . GLU A 1 93 ? -39.982 19.073 30.762 1.00 58.78 93 GLU A CA 1
ATOM 717 C C . GLU A 1 93 ? -40.528 20.496 30.935 1.00 58.78 93 GLU A C 1
ATOM 719 O O . GLU A 1 93 ? -39.807 21.465 31.165 1.00 58.78 93 GLU A O 1
ATOM 724 N N . THR A 1 94 ? -41.838 20.656 30.773 1.00 50.69 94 THR A N 1
ATOM 725 C CA . THR A 1 94 ? -42.545 21.649 31.562 1.00 50.69 94 THR A CA 1
ATOM 726 C C . THR A 1 94 ? -42.526 21.122 32.994 1.00 50.69 94 THR A C 1
ATOM 728 O O . THR A 1 94 ? -42.966 19.992 33.223 1.00 50.69 94 THR A O 1
ATOM 731 N N . PRO A 1 95 ? -42.008 21.880 33.977 1.00 48.84 95 PRO A N 1
ATOM 732 C CA . PRO A 1 95 ? -42.088 21.469 35.368 1.00 48.84 95 PRO A CA 1
ATOM 733 C C . PRO A 1 95 ? -43.565 21.469 35.773 1.00 48.84 95 PRO A C 1
ATOM 735 O O . PRO A 1 95 ? -44.140 22.498 36.127 1.00 48.84 95 PRO A O 1
ATOM 738 N N . SER A 1 96 ? -44.208 20.307 35.669 1.00 45.62 96 SER A N 1
ATOM 739 C CA . SER A 1 96 ? -45.532 20.075 36.226 1.00 45.62 96 SER A CA 1
ATOM 740 C C . SER A 1 96 ? -45.366 19.898 37.729 1.00 45.62 96 SER A C 1
ATOM 742 O O . SER A 1 96 ? -45.027 18.823 38.220 1.00 45.62 96 SER A O 1
ATOM 744 N N . LEU A 1 97 ? -45.598 20.979 38.472 1.00 53.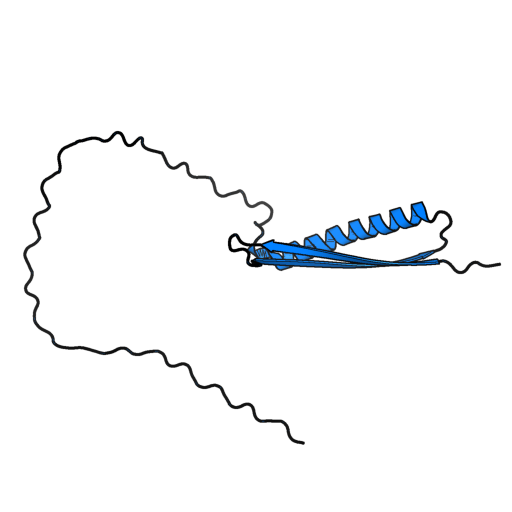34 97 LEU A N 1
ATOM 745 C CA . LEU A 1 97 ? -45.964 20.892 39.880 1.00 53.34 97 LEU A CA 1
ATOM 746 C C . LEU A 1 97 ? -47.354 20.247 39.947 1.00 53.34 97 LEU A C 1
ATOM 748 O O . LEU A 1 97 ? -48.368 20.939 39.905 1.00 53.34 97 LEU A O 1
ATOM 752 N N . SER A 1 98 ? -47.398 18.917 40.022 1.00 51.44 98 SER A N 1
ATOM 753 C CA . SER A 1 98 ? -48.589 18.173 40.437 1.00 51.44 98 SER A CA 1
ATOM 754 C C . SER A 1 98 ? -48.293 17.378 41.715 1.00 51.44 98 SER A C 1
ATOM 756 O O . SER A 1 98 ? -47.165 16.913 41.887 1.00 51.44 98 SER A O 1
ATOM 758 N N . PRO A 1 99 ? -49.260 17.271 42.647 1.00 45.69 99 PRO A N 1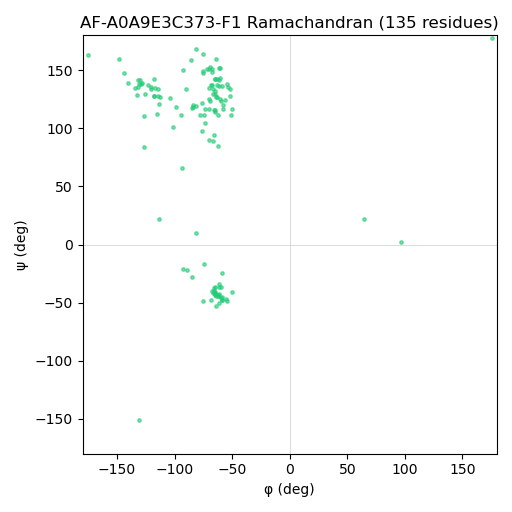
ATOM 759 C CA . PRO A 1 99 ? -48.998 16.923 44.042 1.00 45.69 99 PRO A CA 1
ATOM 760 C C . PRO A 1 99 ? -48.406 15.526 44.234 1.00 45.69 99 PRO A C 1
ATOM 762 O O . PRO A 1 99 ? -48.873 14.550 43.652 1.00 45.69 99 PRO A O 1
ATOM 765 N N . GLN A 1 100 ? -47.410 15.450 45.116 1.00 49.12 100 GLN A N 1
ATOM 766 C CA . GLN A 1 100 ? -46.841 14.217 45.647 1.00 49.12 100 GLN A CA 1
ATOM 767 C C . GLN A 1 100 ? -47.958 13.289 46.150 1.00 49.12 100 GLN A C 1
ATOM 769 O O . GLN A 1 100 ? -48.688 13.626 47.082 1.00 49.12 100 GLN A O 1
ATOM 774 N N . ALA A 1 101 ? -48.088 12.121 45.518 1.00 55.97 101 ALA A N 1
ATOM 775 C CA . ALA A 1 101 ? -48.881 11.023 46.049 1.00 55.97 101 ALA A CA 1
ATOM 776 C C . ALA A 1 101 ? -48.285 10.575 47.400 1.00 55.97 101 ALA A C 1
ATOM 778 O O . ALA A 1 101 ? -47.056 10.570 47.542 1.00 55.97 101 ALA A O 1
ATOM 779 N N . PRO A 1 102 ? -49.115 10.222 48.399 1.00 55.06 102 PRO A N 1
ATOM 780 C CA . PRO A 1 102 ? -48.624 9.756 49.688 1.00 55.06 102 PRO A CA 1
ATOM 781 C C . PRO A 1 102 ? -47.775 8.481 49.525 1.00 55.06 102 PRO A C 1
ATOM 783 O O . PRO A 1 102 ? -47.973 7.721 48.572 1.00 55.06 102 PRO A O 1
ATOM 786 N N . PRO A 1 103 ? -46.813 8.253 50.435 1.00 61.41 103 PRO A N 1
ATOM 787 C CA . PRO A 1 103 ? -45.880 7.137 50.344 1.00 61.41 103 PRO A CA 1
ATOM 788 C C . PRO A 1 103 ? -46.621 5.790 50.371 1.00 61.41 103 PRO A C 1
ATOM 790 O O . PRO A 1 103 ? -47.584 5.651 51.128 1.00 61.41 103 PRO A O 1
ATOM 793 N N . PRO A 1 104 ? -46.166 4.778 49.609 1.00 53.59 104 PRO A N 1
ATOM 794 C CA . PRO A 1 104 ? -46.590 3.405 49.821 1.00 53.59 104 PRO A CA 1
ATOM 795 C C . PRO A 1 104 ? -46.246 2.981 51.248 1.00 53.59 104 PRO A C 1
ATOM 797 O O . PRO A 1 104 ? -45.088 3.010 51.670 1.00 53.59 104 PRO A O 1
ATOM 800 N N . GLU A 1 105 ? -47.286 2.619 51.983 1.00 48.53 105 GLU A N 1
ATOM 801 C CA . GLU A 1 105 ? -47.231 1.965 53.279 1.00 48.53 105 GLU A CA 1
ATOM 802 C C . GLU A 1 105 ? -46.326 0.725 53.183 1.00 48.53 105 GLU A C 1
ATOM 804 O O . GLU A 1 105 ? -46.454 -0.098 52.271 1.00 48.53 105 GLU A O 1
ATOM 809 N N . ALA A 1 106 ? -45.352 0.638 54.089 1.00 49.47 106 ALA A N 1
ATOM 810 C CA . ALA A 1 106 ? -44.420 -0.476 54.170 1.00 49.47 106 ALA A CA 1
ATOM 811 C C . ALA A 1 106 ? -45.183 -1.797 54.393 1.00 49.47 106 ALA A C 1
ATOM 813 O O . ALA A 1 106 ? -46.073 -1.837 55.246 1.00 49.47 106 ALA A O 1
ATOM 814 N N . PRO A 1 107 ? -44.839 -2.901 53.702 1.00 58.66 107 PRO A N 1
ATOM 815 C CA . PRO A 1 107 ? -45.335 -4.205 54.109 1.00 58.66 107 PRO A CA 1
ATOM 816 C C . PRO A 1 107 ? -44.795 -4.543 55.515 1.00 58.66 107 PRO A C 1
ATOM 818 O O . PRO A 1 107 ? -43.649 -4.207 55.829 1.00 58.66 107 PRO A O 1
ATOM 821 N N . PRO A 1 108 ? -45.599 -5.191 56.376 1.00 45.62 108 PRO A N 1
ATOM 822 C CA . PRO A 1 108 ? -45.192 -5.547 57.728 1.00 45.62 108 PRO A CA 1
ATOM 823 C C . PRO A 1 108 ? -43.986 -6.489 57.717 1.00 45.62 108 PRO A C 1
ATOM 825 O O . PRO A 1 108 ? -43.928 -7.450 56.950 1.00 45.62 108 PRO A O 1
ATOM 828 N N . SER A 1 109 ? -43.038 -6.201 58.609 1.00 42.78 109 SER A N 1
ATOM 829 C CA . SER A 1 109 ? -41.848 -6.997 58.889 1.00 42.78 109 SER A CA 1
ATOM 830 C C . SER A 1 109 ? -42.199 -8.462 59.149 1.00 42.78 109 SER A C 1
ATOM 832 O O . SER A 1 109 ? -42.761 -8.805 60.190 1.00 42.78 109 SER A O 1
ATOM 834 N N . THR A 1 110 ? -41.813 -9.342 58.229 1.00 47.53 110 THR A N 1
ATOM 835 C CA . THR A 1 110 ? -41.695 -10.774 58.506 1.00 47.53 110 THR A CA 1
ATOM 836 C C . THR A 1 110 ? -40.572 -10.974 59.534 1.00 47.53 110 THR A C 1
ATOM 838 O O . THR A 1 110 ? -39.477 -10.441 59.330 1.00 47.53 110 THR A O 1
ATOM 841 N N . PRO A 1 111 ? -40.795 -11.710 60.637 1.00 50.09 111 PRO A N 1
ATOM 842 C CA . PRO A 1 111 ? -39.736 -12.038 61.585 1.00 50.09 111 PRO A CA 1
ATOM 843 C C . PRO A 1 111 ? -38.614 -12.827 60.899 1.00 50.09 111 PRO A C 1
ATOM 845 O O . PRO A 1 111 ? -38.852 -13.878 60.309 1.00 50.09 111 PRO A O 1
ATOM 848 N N . ILE A 1 112 ? -37.392 -12.301 60.980 1.00 49.66 112 ILE A N 1
ATOM 849 C CA . ILE A 1 112 ? -36.168 -12.983 60.558 1.00 49.66 112 ILE A CA 1
ATOM 850 C C . ILE A 1 112 ? -35.809 -13.987 61.657 1.00 49.66 112 ILE A C 1
ATOM 852 O O . ILE A 1 112 ? -35.469 -13.603 62.777 1.00 49.66 112 ILE A O 1
ATOM 856 N N . GLU A 1 113 ? -35.922 -15.272 61.335 1.00 50.44 113 GLU A N 1
ATOM 857 C CA . GLU A 1 113 ? -35.428 -16.384 62.146 1.00 50.44 113 GLU A CA 1
ATOM 858 C C . GLU A 1 113 ? -33.880 -16.368 62.167 1.00 50.44 113 GLU A C 1
ATOM 860 O O . GLU A 1 113 ? -33.254 -16.102 61.136 1.00 50.44 113 GLU A O 1
ATOM 865 N N . PRO A 1 114 ? -33.229 -16.591 63.324 1.00 48.47 114 PRO A N 1
ATOM 866 C CA . PRO A 1 114 ? -31.788 -16.425 63.460 1.00 48.47 114 PRO A CA 1
ATOM 867 C C . PRO A 1 114 ? -31.024 -17.650 62.938 1.00 48.47 114 PRO A C 1
ATOM 869 O O . PRO A 1 114 ? -31.114 -18.730 63.515 1.00 48.47 114 PRO A O 1
ATOM 872 N N . SER A 1 115 ? -30.172 -17.460 61.925 1.00 45.97 115 SER A N 1
ATOM 873 C CA . SER A 1 115 ? -29.090 -18.403 61.615 1.00 45.97 115 SER A CA 1
ATOM 874 C C . SER A 1 115 ? -27.746 -17.669 61.552 1.00 45.97 115 SER A C 1
ATOM 876 O O . SER A 1 115 ? -27.490 -16.854 60.670 1.00 45.97 115 SER A O 1
ATOM 878 N N . LEU A 1 116 ? -26.900 -17.951 62.542 1.00 48.00 116 LEU A N 1
ATOM 879 C CA . LEU A 1 116 ? -25.467 -17.626 62.634 1.00 48.00 116 LEU A CA 1
ATOM 880 C C . LEU A 1 116 ? -24.639 -18.674 61.840 1.00 48.00 116 LEU A C 1
ATOM 882 O O . LEU A 1 116 ? -25.135 -19.787 61.674 1.00 48.00 116 LEU A O 1
ATOM 886 N N . PRO A 1 117 ? -23.328 -18.483 61.564 1.00 54.31 117 PRO A N 1
ATOM 887 C CA . PRO A 1 117 ? -22.623 -17.319 61.015 1.00 54.31 117 PRO A CA 1
ATOM 888 C C . PRO A 1 117 ? -21.676 -17.763 59.831 1.00 54.31 117 PRO A C 1
ATOM 890 O O . PRO A 1 117 ? -22.054 -18.679 59.105 1.00 54.31 117 PRO A O 1
ATOM 893 N N . PRO A 1 118 ? -20.530 -17.108 59.508 1.00 48.31 118 PRO A N 1
ATOM 894 C CA . PRO A 1 118 ? -20.098 -16.825 58.130 1.00 48.31 118 PRO A CA 1
ATOM 895 C C . PRO A 1 118 ? -19.295 -17.949 57.432 1.00 48.31 118 PRO A C 1
ATOM 897 O O . PRO A 1 118 ? -18.618 -18.744 58.077 1.00 48.31 118 PRO A O 1
ATOM 900 N N . SER A 1 119 ? -19.257 -17.937 56.095 1.00 43.72 119 SER A N 1
ATOM 901 C CA . SER A 1 119 ? -18.179 -18.565 55.312 1.00 43.72 119 SER A CA 1
ATOM 902 C C . SER A 1 119 ? -17.416 -17.482 54.549 1.00 43.72 119 SER A C 1
ATOM 904 O O . SER A 1 119 ? -17.959 -16.818 53.671 1.00 43.72 119 SER A O 1
ATOM 906 N N . THR A 1 120 ? -16.167 -17.273 54.953 1.00 49.12 120 THR A N 1
ATOM 907 C CA . THR A 1 120 ? -15.150 -16.429 54.304 1.00 49.12 120 THR A CA 1
ATOM 908 C C . THR A 1 120 ? -14.807 -17.002 52.903 1.00 49.12 120 THR A C 1
ATOM 910 O O . THR A 1 120 ? -15.097 -18.169 52.631 1.00 49.12 120 THR A O 1
ATOM 913 N N . PRO A 1 121 ? -14.233 -16.191 51.993 1.00 48.75 121 PRO A N 1
ATOM 914 C CA . PRO A 1 121 ? -14.219 -16.398 50.547 1.00 48.75 121 PRO A CA 1
ATOM 915 C C . PRO A 1 121 ? -13.246 -17.484 50.084 1.00 48.75 121 PRO A C 1
ATOM 917 O O . PRO A 1 121 ? -12.166 -17.642 50.649 1.00 48.75 121 PRO A O 1
ATOM 920 N N . VAL A 1 122 ? -13.592 -18.159 48.984 1.00 50.50 122 VAL A N 1
ATOM 921 C CA . VAL A 1 122 ? -12.644 -18.973 48.212 1.00 50.50 122 VAL A CA 1
ATOM 922 C C . VAL A 1 122 ? -12.219 -18.180 46.978 1.00 50.50 122 VAL A C 1
ATOM 924 O O . VAL A 1 122 ? -12.949 -18.065 45.996 1.00 50.50 122 VAL A O 1
ATOM 927 N N . GLU A 1 123 ? -11.028 -17.603 47.081 1.00 52.19 123 GLU A N 1
ATOM 928 C CA . GLU A 1 123 ? -10.225 -17.056 45.991 1.00 52.19 123 GLU A CA 1
ATOM 929 C C . GLU A 1 123 ? -9.757 -18.206 45.070 1.00 52.19 123 GLU A C 1
ATOM 931 O O . GLU A 1 123 ? -9.219 -19.199 45.572 1.00 52.19 123 GLU A O 1
ATOM 936 N N . PRO A 1 124 ? -9.939 -18.138 43.738 1.00 55.19 124 PRO A N 1
ATOM 937 C CA . PRO A 1 124 ? -9.330 -19.099 42.827 1.00 55.19 124 PRO A CA 1
ATOM 938 C C . PRO A 1 124 ? -7.826 -18.816 42.718 1.00 55.19 124 PRO A C 1
ATOM 940 O O . PRO A 1 124 ? -7.399 -17.867 42.061 1.00 55.19 124 PRO A O 1
ATOM 943 N N . SER A 1 125 ? -7.019 -19.652 43.369 1.00 50.88 125 SER A N 1
ATOM 944 C CA . SER A 1 125 ? -5.561 -19.638 43.248 1.00 50.88 125 SER A CA 1
ATOM 945 C C . SER A 1 125 ? -5.134 -20.138 41.858 1.00 50.88 125 SER A C 1
ATOM 947 O O . SER A 1 125 ? -5.529 -21.224 41.428 1.00 50.88 125 SER A O 1
ATOM 949 N N . LEU A 1 126 ? -4.343 -19.330 41.148 1.00 58.78 126 LEU A N 1
ATOM 950 C CA . LEU A 1 126 ? -3.660 -19.687 39.899 1.00 58.78 126 LEU A CA 1
ATOM 951 C C . LEU A 1 126 ? -2.619 -20.801 40.152 1.00 58.78 126 LEU A C 1
ATOM 953 O O . LEU A 1 126 ? -1.935 -20.763 41.176 1.00 58.78 126 LEU A O 1
ATOM 957 N N . PRO A 1 127 ? -2.439 -21.770 39.234 1.00 65.50 127 PRO A N 1
ATOM 958 C CA . PRO A 1 127 ? -1.378 -22.767 39.353 1.00 65.50 127 PRO A CA 1
ATOM 959 C C . PRO A 1 127 ? 0.020 -22.132 39.183 1.00 65.50 127 PRO A C 1
ATOM 961 O O . PRO A 1 127 ? 0.166 -21.163 38.431 1.00 65.50 127 PRO A O 1
ATOM 964 N N . PRO A 1 128 ? 1.064 -22.667 39.846 1.00 66.19 128 PRO A N 1
ATOM 965 C CA . PRO A 1 128 ? 2.433 -22.173 39.708 1.00 66.19 128 PRO A CA 1
ATOM 966 C C . PRO A 1 128 ? 3.002 -22.431 38.298 1.00 66.19 128 PRO A C 1
ATOM 968 O O . PRO A 1 128 ? 2.636 -23.424 37.663 1.00 66.19 128 PRO A O 1
ATOM 971 N N . PRO A 1 129 ? 3.926 -21.583 37.804 1.00 59.97 129 PRO A N 1
ATOM 972 C CA . PRO A 1 129 ? 4.617 -21.819 36.542 1.00 59.97 129 PRO A CA 1
ATOM 973 C C . PRO A 1 129 ? 5.568 -23.021 36.650 1.00 59.97 129 PRO A C 1
ATOM 975 O O . PRO A 1 129 ? 6.310 -23.168 37.623 1.00 59.97 129 PRO A O 1
ATOM 978 N N . THR A 1 130 ? 5.566 -23.869 35.623 1.00 59.03 130 THR A N 1
ATOM 979 C CA . THR A 1 130 ? 6.496 -24.991 35.462 1.00 59.03 130 THR A CA 1
ATOM 980 C C . THR A 1 130 ? 7.933 -24.475 35.282 1.00 59.03 130 THR A C 1
ATOM 982 O O . THR A 1 130 ? 8.146 -23.596 34.442 1.00 59.03 130 THR A O 1
ATOM 985 N N . PRO A 1 131 ? 8.938 -25.008 36.002 1.00 65.31 131 PRO A N 1
ATOM 986 C CA . PRO A 1 131 ? 10.342 -24.705 35.732 1.00 65.31 131 PRO A CA 1
ATOM 987 C C . PRO A 1 131 ? 10.753 -25.183 34.331 1.00 65.31 131 PRO A C 1
ATOM 989 O O . PRO A 1 131 ? 10.554 -26.347 33.988 1.00 65.31 131 PRO A O 1
ATOM 992 N N . VAL A 1 132 ? 11.332 -24.287 33.527 1.00 67.88 132 VAL A N 1
ATOM 993 C CA . VAL A 1 132 ? 11.995 -24.628 32.259 1.00 67.88 132 VAL A CA 1
ATOM 994 C C . VAL A 1 132 ? 13.426 -25.065 32.575 1.00 67.88 132 VAL A C 1
ATOM 996 O O . VAL A 1 132 ? 14.208 -24.296 33.131 1.00 67.88 132 VAL A O 1
ATOM 999 N N . GLU A 1 133 ? 13.747 -26.312 32.246 1.00 63.88 133 GLU A N 1
ATOM 1000 C CA . GLU A 1 133 ? 15.082 -26.907 32.357 1.00 63.88 133 GLU A CA 1
ATOM 1001 C C . GLU A 1 133 ? 16.038 -26.293 31.306 1.00 63.88 133 GLU A C 1
ATOM 1003 O O . GLU A 1 133 ? 15.632 -26.123 30.152 1.00 63.88 133 GLU A O 1
ATOM 1008 N N . PRO A 1 134 ? 17.285 -25.914 31.656 1.00 71.00 134 PRO A N 1
ATOM 1009 C CA . PRO A 1 134 ? 18.249 -25.393 30.687 1.00 71.00 134 PRO A CA 1
ATOM 1010 C C . PRO A 1 134 ? 18.843 -26.515 29.808 1.00 71.00 134 PRO A C 1
ATOM 1012 O O . PRO A 1 134 ? 19.019 -27.636 30.287 1.00 71.00 134 PRO A O 1
ATOM 1015 N N . PRO A 1 135 ? 19.190 -26.235 28.536 1.00 68.19 135 PRO A N 1
ATOM 1016 C CA . PRO A 1 135 ? 19.754 -27.237 27.632 1.00 68.19 135 PRO A CA 1
ATOM 10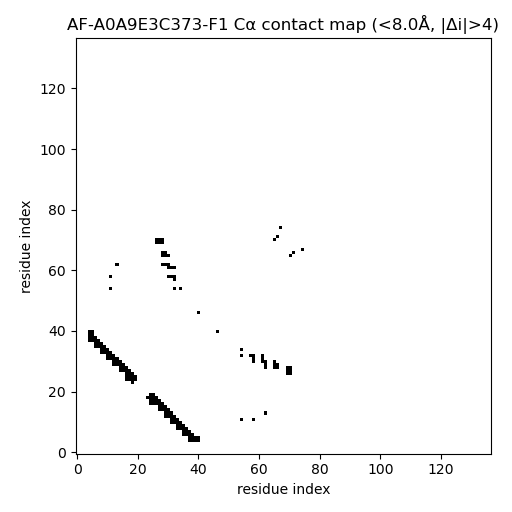17 C C . PRO A 1 135 ? 21.190 -27.638 28.032 1.00 68.19 135 PRO A C 1
ATOM 1019 O O . PRO A 1 135 ? 21.916 -26.817 28.600 1.00 68.19 135 PRO A O 1
ATOM 1022 N N . PRO A 1 136 ? 21.619 -28.880 27.729 1.00 67.12 136 PRO A N 1
ATOM 1023 C CA . PRO A 1 136 ? 22.966 -29.352 28.040 1.00 67.12 136 PRO A CA 1
ATOM 1024 C C . PRO A 1 136 ? 24.037 -28.656 27.180 1.00 67.12 136 PRO A C 1
ATOM 1026 O O . PRO A 1 136 ? 23.755 -28.205 26.069 1.00 67.12 136 PRO A O 1
ATOM 1029 N N . ALA A 1 137 ? 25.247 -28.575 27.747 1.00 59.44 137 ALA A N 1
ATOM 1030 C CA . ALA A 1 137 ? 26.443 -27.933 27.191 1.00 59.44 137 ALA A CA 1
ATOM 1031 C C . ALA A 1 137 ? 27.024 -28.635 25.954 1.00 59.44 137 ALA A C 1
ATOM 1033 O O . ALA A 1 137 ? 26.902 -29.879 25.864 1.00 59.44 137 ALA A O 1
#